Protein AF-A0A2X2ZCL5-F1 (afdb_monomer_lite)

Sequence (57 aa):
MAAKNLLIIVSGAGKAQALKNVLQGPVTEDVPASVLQLHPSLMVIADKAAAAELALG

pLDDT: mean 95.84, std 5.81, range [61.66, 98.25]

Radius of gyration: 11.15 Å; chains: 1; bounding box: 29×22×24 Å

Organism: Escherichia coli (NCBI:txid562)

Structure (mmCIF, N/CA/C/O backbone):
data_AF-A0A2X2ZCL5-F1
#
_entry.id   AF-A0A2X2ZCL5-F1
#
loop_
_atom_site.group_PDB
_atom_site.id
_atom_site.type_symbol
_atom_site.label_atom_id
_atom_site.label_alt_id
_atom_site.label_comp_id
_atom_site.label_asym_id
_atom_site.label_entity_id
_atom_site.label_seq_id
_atom_site.pdbx_PDB_ins_code
_atom_site.Cartn_x
_atom_site.Cartn_y
_atom_site.Cartn_z
_atom_site.occupancy
_atom_site.B_iso_or_equiv
_atom_site.auth_seq_id
_atom_site.auth_comp_id
_atom_site.auth_asym_id
_atom_site.auth_atom_id
_atom_site.pdbx_PDB_model_num
ATOM 1 N N . MET A 1 1 ? -14.393 0.199 2.335 1.00 78.00 1 MET A N 1
ATOM 2 C CA . MET A 1 1 ? -14.340 -0.103 3.784 1.00 78.00 1 MET A CA 1
ATOM 3 C C . MET A 1 1 ? -15.300 -1.197 4.246 1.00 78.00 1 MET A C 1
ATOM 5 O O . MET A 1 1 ? -14.938 -1.904 5.163 1.00 78.00 1 MET A O 1
ATOM 9 N N . ALA A 1 2 ? -16.492 -1.375 3.660 1.00 91.50 2 ALA A N 1
ATOM 10 C CA . ALA A 1 2 ? -17.437 -2.409 4.122 1.00 91.50 2 ALA A CA 1
ATOM 11 C C . ALA A 1 2 ? -17.046 -3.865 3.770 1.00 91.50 2 ALA A C 1
ATOM 13 O O . ALA A 1 2 ? -17.642 -4.809 4.287 1.00 91.50 2 ALA A O 1
ATOM 14 N N . ALA A 1 3 ? -16.075 -4.061 2.871 1.00 95.88 3 ALA A N 1
ATOM 15 C CA . ALA A 1 3 ? -15.548 -5.385 2.559 1.00 95.88 3 ALA A CA 1
ATOM 16 C C . ALA A 1 3 ? -14.765 -5.939 3.757 1.00 95.88 3 ALA A C 1
ATOM 18 O O . ALA A 1 3 ? -14.135 -5.184 4.477 1.00 95.88 3 ALA A O 1
ATOM 19 N N . LYS A 1 4 ? -14.768 -7.259 3.963 1.00 96.56 4 LYS A N 1
ATOM 20 C CA . LYS A 1 4 ? -13.988 -7.866 5.057 1.00 96.56 4 LYS A CA 1
ATOM 21 C C . LYS A 1 4 ? -12.489 -7.898 4.758 1.00 96.56 4 LYS A C 1
ATOM 23 O O . LYS A 1 4 ? -11.687 -7.743 5.666 1.00 96.56 4 LYS A O 1
ATOM 28 N N . ASN A 1 5 ? -12.127 -8.098 3.490 1.00 97.62 5 ASN A N 1
ATOM 29 C CA . ASN A 1 5 ? -10.751 -8.202 3.014 1.00 97.62 5 ASN A CA 1
ATOM 30 C C . ASN A 1 5 ? -10.621 -7.462 1.682 1.00 97.62 5 ASN A C 1
ATOM 32 O O . ASN A 1 5 ? -11.528 -7.541 0.848 1.00 97.62 5 ASN A O 1
ATOM 36 N N . LEU A 1 6 ? -9.496 -6.783 1.477 1.00 97.56 6 LEU A N 1
ATOM 37 C CA . LEU A 1 6 ? -9.166 -6.099 0.231 1.00 97.56 6 LEU A CA 1
ATOM 38 C C . LEU A 1 6 ? -7.909 -6.706 -0.388 1.00 97.56 6 LEU A C 1
ATOM 40 O O . LEU A 1 6 ? -6.912 -6.900 0.303 1.00 97.56 6 LEU A O 1
ATOM 44 N N . LEU A 1 7 ? -7.960 -6.962 -1.695 1.00 97.12 7 LEU A N 1
ATOM 45 C CA . LEU A 1 7 ? -6.812 -7.359 -2.503 1.00 97.12 7 LEU A CA 1
ATOM 46 C C . LEU A 1 7 ? -6.612 -6.329 -3.614 1.00 97.12 7 LEU A C 1
ATOM 48 O O . LEU A 1 7 ? -7.525 -6.088 -4.403 1.00 97.12 7 LEU A O 1
ATOM 52 N N . ILE A 1 8 ? -5.417 -5.751 -3.688 1.00 96.12 8 ILE A N 1
ATOM 53 C CA . ILE A 1 8 ? -4.998 -4.862 -4.773 1.00 96.12 8 ILE A CA 1
ATOM 54 C C . ILE A 1 8 ? -3.864 -5.542 -5.533 1.00 96.12 8 ILE A C 1
ATOM 56 O O . ILE A 1 8 ? -2.908 -6.015 -4.923 1.00 96.12 8 ILE A O 1
ATOM 60 N N . ILE A 1 9 ? -3.957 -5.565 -6.861 1.00 97.81 9 ILE A N 1
ATOM 61 C CA . ILE A 1 9 ? -2.893 -6.056 -7.738 1.00 97.81 9 ILE A CA 1
ATOM 62 C C . ILE A 1 9 ? -2.396 -4.886 -8.580 1.00 97.81 9 ILE A C 1
ATOM 64 O O . ILE A 1 9 ? -3.192 -4.213 -9.236 1.00 97.81 9 ILE A O 1
ATOM 68 N N . VAL A 1 10 ? -1.088 -4.637 -8.563 1.00 97.88 10 VAL A N 1
ATOM 69 C CA . VAL A 1 10 ? -0.459 -3.539 -9.307 1.00 97.88 10 VAL A CA 1
ATOM 70 C C . VAL A 1 10 ? 0.730 -4.064 -10.100 1.00 97.88 10 VAL A C 1
ATOM 72 O O . VAL A 1 10 ? 1.572 -4.788 -9.579 1.00 97.88 10 VAL A O 1
ATOM 75 N N . SER A 1 11 ? 0.813 -3.694 -11.374 1.00 98.06 11 SER A N 1
ATOM 76 C CA . SER A 1 11 ? 1.892 -4.130 -12.257 1.00 98.06 11 SER A CA 1
ATOM 77 C C . SER A 1 11 ? 2.355 -2.993 -13.161 1.00 98.06 11 SER A C 1
ATOM 79 O O . SER A 1 11 ? 1.549 -2.169 -13.606 1.00 98.06 11 SER A O 1
ATOM 81 N N . GLY A 1 12 ? 3.661 -2.965 -13.423 1.00 98.25 12 GLY A N 1
ATOM 82 C CA . GLY A 1 12 ? 4.316 -2.034 -14.333 1.00 98.25 12 GLY A CA 1
ATOM 83 C C . GLY A 1 12 ? 4.876 -0.774 -13.666 1.00 98.25 12 GLY A C 1
ATOM 84 O O . GLY A 1 12 ? 4.285 -0.188 -12.759 1.00 98.25 12 GLY A O 1
ATOM 85 N N . ALA A 1 13 ? 6.011 -0.305 -14.194 1.00 98.12 13 ALA A N 1
ATOM 86 C CA . ALA A 1 13 ? 6.747 0.855 -13.677 1.00 98.12 13 ALA A CA 1
ATOM 87 C C . ALA A 1 13 ? 5.926 2.155 -13.674 1.00 98.12 13 ALA A C 1
ATOM 89 O O . ALA A 1 13 ? 6.048 2.961 -12.760 1.00 98.12 13 ALA A O 1
ATOM 90 N N . GLY A 1 14 ? 5.022 2.340 -14.645 1.00 98.19 14 GLY A N 1
ATOM 91 C CA . GLY A 1 14 ? 4.160 3.528 -14.721 1.00 98.19 14 GLY A CA 1
ATOM 92 C C . GLY A 1 14 ? 3.178 3.680 -13.550 1.00 98.19 14 GLY A C 1
ATOM 93 O O . GLY A 1 14 ? 2.462 4.677 -13.476 1.00 98.19 14 GLY A O 1
ATOM 94 N N . LYS A 1 15 ? 3.109 2.694 -12.647 1.00 98.06 15 LYS A N 1
ATOM 95 C CA . LYS A 1 15 ? 2.295 2.729 -11.429 1.00 98.06 15 LYS A CA 1
ATOM 96 C C . LYS A 1 15 ? 3.116 2.909 -10.153 1.00 98.06 15 LYS A C 1
ATOM 98 O O . LYS A 1 15 ? 2.503 3.008 -9.096 1.00 98.06 15 LYS A O 1
ATOM 103 N N . ALA A 1 16 ? 4.445 2.993 -10.228 1.00 98.06 16 ALA A N 1
ATOM 104 C CA . ALA A 1 16 ? 5.303 3.005 -9.046 1.00 98.06 16 ALA A CA 1
ATOM 105 C C . ALA A 1 16 ? 5.040 4.201 -8.120 1.00 98.06 16 ALA A C 1
ATOM 107 O O . ALA A 1 16 ? 4.676 4.012 -6.957 1.00 98.06 16 ALA A O 1
ATOM 108 N N . GLN A 1 17 ? 5.070 5.419 -8.662 1.00 98.06 17 GLN A N 1
ATOM 109 C CA . GLN A 1 17 ? 4.737 6.625 -7.901 1.00 98.06 17 GLN A CA 1
ATOM 110 C C . GLN A 1 17 ? 3.301 6.615 -7.362 1.00 98.06 17 GLN A C 1
ATOM 112 O O . GLN A 1 17 ? 3.049 7.041 -6.235 1.00 98.06 17 GLN A O 1
ATOM 117 N N . ALA A 1 18 ? 2.344 6.099 -8.139 1.00 97.62 18 ALA A N 1
ATOM 118 C CA . 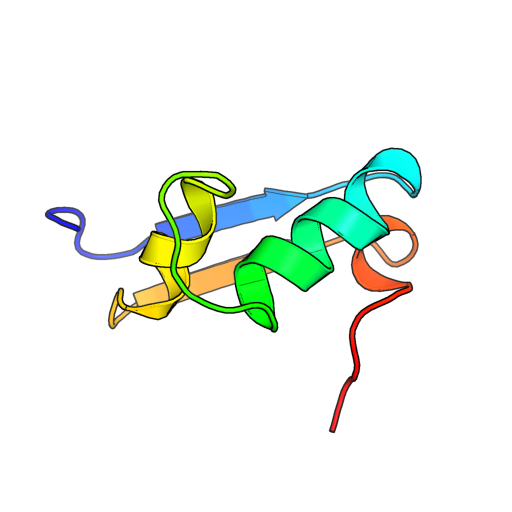ALA A 1 18 ? 0.956 5.996 -7.696 1.00 97.62 18 ALA A CA 1
ATOM 119 C C . ALA A 1 18 ? 0.819 5.023 -6.516 1.00 97.62 18 ALA A C 1
ATOM 121 O O . ALA A 1 18 ? 0.165 5.348 -5.528 1.00 97.62 18 ALA A O 1
ATOM 122 N N . LEU A 1 19 ? 1.472 3.859 -6.587 1.00 97.62 19 LEU A N 1
ATOM 123 C CA . LEU A 1 19 ? 1.481 2.871 -5.512 1.00 97.62 19 LEU A CA 1
ATOM 124 C C . LEU A 1 19 ? 2.131 3.433 -4.243 1.00 97.62 19 LEU A C 1
ATOM 126 O O . LEU A 1 19 ? 1.590 3.263 -3.151 1.00 97.62 19 LEU A O 1
ATOM 130 N N . LYS A 1 20 ? 3.238 4.167 -4.386 1.00 97.56 20 LYS A N 1
ATOM 131 C CA . LYS A 1 20 ? 3.881 4.876 -3.276 1.00 97.56 20 LYS A CA 1
ATOM 132 C C . LYS A 1 20 ? 2.948 5.888 -2.624 1.00 97.56 20 LYS A C 1
ATOM 134 O O . LYS A 1 20 ? 2.799 5.870 -1.407 1.00 97.56 20 LYS A O 1
ATOM 139 N N . ASN A 1 21 ? 2.277 6.726 -3.410 1.00 97.88 21 ASN A N 1
ATOM 140 C CA . ASN A 1 21 ? 1.340 7.717 -2.877 1.00 97.88 21 ASN A CA 1
ATOM 141 C C . ASN A 1 21 ? 0.170 7.049 -2.142 1.00 97.88 21 ASN A C 1
ATOM 143 O O . ASN A 1 21 ? -0.260 7.532 -1.100 1.00 97.88 21 ASN A O 1
ATOM 147 N N . VAL A 1 22 ? -0.312 5.916 -2.658 1.00 97.62 22 VAL A N 1
ATOM 148 C CA . VAL A 1 22 ? -1.406 5.150 -2.051 1.00 97.62 22 VAL A CA 1
ATOM 149 C C . VAL A 1 22 ? -1.013 4.504 -0.728 1.00 97.62 22 VAL A C 1
ATOM 151 O O . VAL A 1 22 ? -1.858 4.460 0.157 1.00 97.62 22 VAL A O 1
ATOM 154 N N . LEU A 1 23 ? 0.217 4.005 -0.572 1.00 96.25 23 LEU A N 1
ATOM 155 C CA . LEU A 1 23 ? 0.625 3.240 0.618 1.00 96.25 23 LEU A CA 1
ATOM 156 C C . LEU A 1 23 ? 1.450 4.030 1.640 1.00 96.25 23 LEU A C 1
ATOM 158 O O . LEU A 1 23 ? 1.482 3.650 2.804 1.00 96.25 23 LEU A O 1
ATOM 162 N N . GLN A 1 24 ? 2.151 5.078 1.206 1.00 95.94 24 GLN A N 1
ATOM 163 C CA . GLN A 1 24 ? 3.124 5.825 2.016 1.00 95.94 24 GLN A CA 1
ATOM 164 C C . GLN A 1 24 ? 2.861 7.339 2.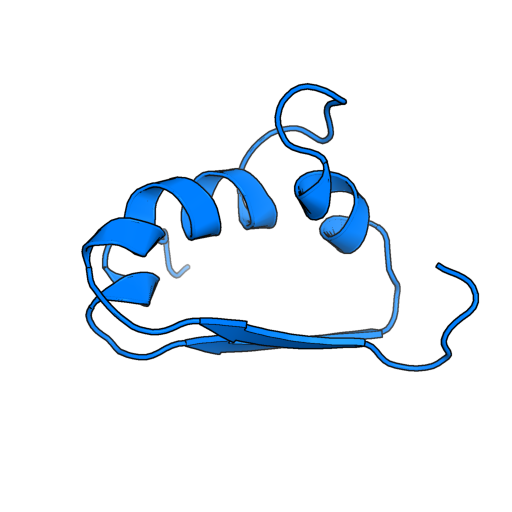021 1.00 95.94 24 GLN A C 1
ATOM 166 O O . GLN A 1 24 ? 3.543 8.078 2.728 1.00 95.94 24 GLN A O 1
ATOM 171 N N . GLY A 1 25 ? 1.902 7.811 1.219 1.00 96.06 25 GLY A N 1
ATOM 172 C CA . GLY A 1 25 ? 1.453 9.201 1.208 1.00 96.06 25 GLY A CA 1
ATOM 173 C C . GLY A 1 25 ? 0.321 9.469 2.210 1.00 96.06 25 GLY A C 1
ATOM 174 O O . GLY A 1 25 ? -0.239 8.530 2.780 1.00 96.06 25 GLY A O 1
ATOM 175 N N . PRO A 1 26 ? -0.041 10.748 2.423 1.00 97.69 26 PRO A N 1
ATOM 176 C CA . PRO A 1 26 ? -1.179 11.114 3.262 1.00 97.69 26 PRO A CA 1
ATOM 177 C C . PRO A 1 26 ? -2.505 10.612 2.672 1.00 97.69 26 PRO A C 1
ATOM 179 O O . PRO A 1 26 ? -2.649 10.488 1.455 1.00 97.69 26 PRO A O 1
ATOM 182 N N . VAL A 1 27 ? -3.496 10.380 3.538 1.00 97.81 27 VAL A N 1
ATOM 183 C CA . VAL A 1 27 ? -4.862 10.053 3.111 1.00 97.81 27 VAL A CA 1
ATOM 184 C C . VAL A 1 27 ? -5.576 11.326 2.660 1.00 97.81 27 VAL A C 1
ATOM 186 O O . VAL A 1 27 ? -5.862 12.194 3.485 1.00 97.81 27 VAL A O 1
ATOM 189 N N . THR A 1 28 ? -5.846 11.450 1.360 1.00 97.88 28 THR A N 1
ATOM 190 C CA . THR A 1 28 ? -6.452 12.645 0.745 1.00 97.88 28 THR A CA 1
ATOM 191 C C . THR A 1 28 ? -7.422 12.285 -0.382 1.00 97.88 28 THR A C 1
ATOM 193 O O . THR A 1 28 ? -7.356 11.197 -0.957 1.00 97.88 28 THR A O 1
ATOM 196 N N . GLU A 1 29 ? -8.313 13.219 -0.733 1.00 97.06 29 GLU A N 1
ATOM 197 C CA . GLU A 1 29 ? -9.239 13.065 -1.866 1.00 97.06 29 GLU A CA 1
ATOM 198 C C . GLU A 1 29 ? -8.530 13.125 -3.231 1.00 97.06 29 GLU A C 1
ATOM 200 O O . GLU A 1 29 ? -8.978 12.477 -4.175 1.00 97.06 29 GLU A O 1
ATOM 205 N N . ASP A 1 30 ? -7.382 13.808 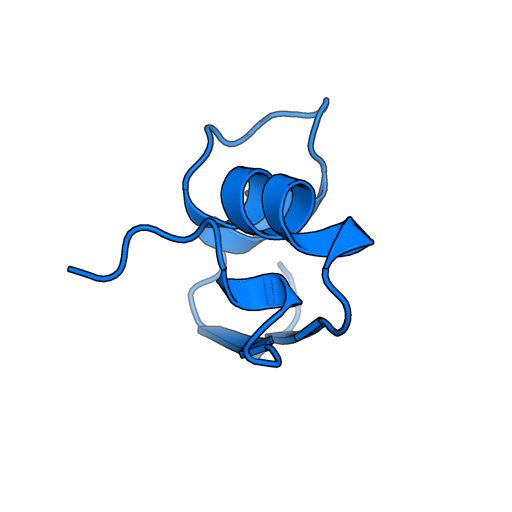-3.322 1.00 97.88 30 ASP A N 1
ATOM 206 C CA . ASP A 1 30 ? -6.551 13.851 -4.538 1.00 97.88 30 ASP A CA 1
ATOM 207 C C . ASP A 1 30 ? -5.953 12.478 -4.892 1.00 97.88 30 ASP A C 1
ATOM 209 O O . ASP A 1 30 ? -5.644 12.197 -6.053 1.00 97.88 30 ASP A O 1
ATOM 213 N N . VAL A 1 31 ? -5.802 11.596 -3.896 1.00 97.69 31 VAL A N 1
ATOM 214 C CA . VAL A 1 31 ? -5.364 10.206 -4.070 1.00 97.69 31 VAL A CA 1
ATOM 215 C C . VAL A 1 31 ? -6.426 9.283 -3.468 1.00 97.69 31 VAL A C 1
ATOM 217 O O . VAL A 1 31 ? -6.222 8.756 -2.376 1.00 97.69 31 VAL A O 1
ATOM 220 N N . PRO A 1 32 ? -7.550 9.004 -4.154 1.00 96.69 32 PRO A N 1
ATOM 221 C CA . PRO A 1 32 ? -8.684 8.295 -3.552 1.00 96.69 32 PRO A CA 1
ATOM 222 C C . PRO A 1 32 ? -8.334 6.930 -2.947 1.00 96.69 32 PRO A C 1
ATOM 224 O O . PRO A 1 32 ? -8.880 6.532 -1.922 1.00 96.69 32 PRO A O 1
ATOM 227 N N . ALA A 1 33 ? -7.389 6.208 -3.556 1.00 96.88 33 ALA A N 1
ATOM 228 C CA . ALA A 1 33 ? -6.946 4.906 -3.065 1.00 96.88 33 ALA A CA 1
ATOM 229 C C . ALA A 1 33 ? -6.112 4.985 -1.767 1.00 96.88 33 ALA A C 1
ATOM 231 O O . ALA A 1 33 ? -5.935 3.960 -1.113 1.00 96.88 33 ALA A O 1
ATOM 232 N N . SER A 1 34 ? -5.665 6.171 -1.337 1.00 97.88 34 SER A N 1
ATOM 233 C CA . SER A 1 34 ? -4.977 6.360 -0.049 1.00 97.88 34 SER A CA 1
ATOM 234 C C . SER A 1 34 ? -5.860 5.986 1.149 1.00 97.88 34 SER A C 1
ATOM 236 O O . SER A 1 34 ? -5.361 5.475 2.147 1.00 97.88 34 SER A O 1
ATOM 238 N N . VAL A 1 35 ? -7.191 6.102 1.030 1.00 97.31 35 VAL A N 1
ATOM 239 C CA . VAL A 1 35 ? -8.139 5.680 2.080 1.00 97.31 35 VAL A CA 1
ATOM 240 C C . VAL A 1 35 ? -8.041 4.187 2.413 1.00 97.31 35 VAL A C 1
ATOM 242 O O . VAL A 1 35 ? -8.427 3.763 3.501 1.00 97.31 35 VAL A O 1
ATOM 245 N N . LEU A 1 36 ? -7.512 3.369 1.496 1.00 96.81 36 LEU A N 1
ATOM 246 C CA . LEU A 1 36 ? -7.372 1.926 1.692 1.00 96.81 36 LEU A CA 1
ATOM 247 C C . LEU A 1 36 ? -6.351 1.594 2.791 1.00 96.81 36 LEU A C 1
ATOM 249 O O . LEU A 1 36 ? -6.474 0.533 3.399 1.00 96.81 36 LEU A O 1
ATOM 253 N N . GLN A 1 37 ? -5.432 2.515 3.117 1.00 95.62 37 GLN A N 1
ATOM 254 C CA . GLN A 1 37 ? -4.520 2.405 4.266 1.00 95.62 37 GLN A CA 1
ATOM 255 C C . GLN A 1 37 ? -5.265 2.238 5.600 1.00 95.62 37 GLN A C 1
ATOM 257 O O . GLN A 1 37 ? -4.743 1.637 6.532 1.00 95.62 37 GLN A O 1
ATOM 262 N N . LEU A 1 38 ? -6.493 2.762 5.698 1.00 96.38 38 LEU A N 1
ATOM 263 C CA . LEU A 1 38 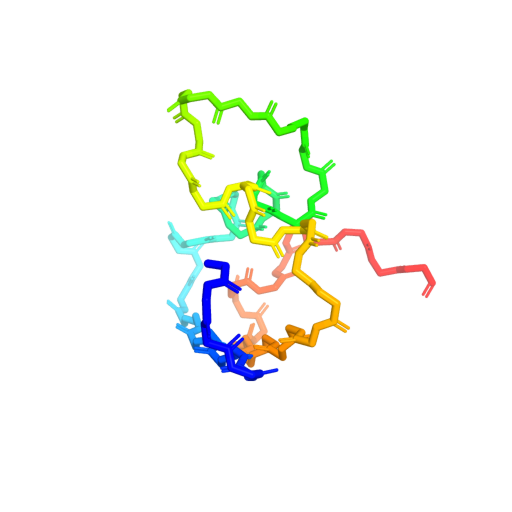? -7.305 2.705 6.916 1.00 96.38 38 LEU A CA 1
ATOM 264 C C . LEU A 1 38 ? -8.053 1.375 7.067 1.00 96.38 38 LEU A C 1
ATOM 266 O O . LEU A 1 38 ? -8.688 1.131 8.094 1.00 96.38 38 LEU A O 1
ATOM 270 N N . HIS A 1 39 ? -8.035 0.521 6.041 1.00 97.00 39 HIS A N 1
ATOM 271 C CA . HIS A 1 39 ? -8.734 -0.750 6.082 1.00 97.00 39 HIS A CA 1
ATOM 272 C C . HIS A 1 39 ? -7.961 -1.776 6.923 1.00 97.00 39 HIS A C 1
ATOM 274 O O . HIS A 1 39 ? -6.795 -2.034 6.634 1.00 97.00 39 HIS A O 1
ATOM 280 N N . PRO A 1 40 ? -8.601 -2.443 7.903 1.00 96.56 40 PRO A N 1
ATOM 281 C CA . PRO A 1 40 ? -7.902 -3.358 8.809 1.00 96.56 40 PRO A CA 1
ATOM 282 C C . PRO A 1 40 ? -7.353 -4.622 8.126 1.00 96.56 40 PRO A C 1
ATOM 284 O O . PRO A 1 40 ? -6.513 -5.307 8.697 1.00 96.56 40 PRO A O 1
ATOM 287 N N . SER A 1 41 ? -7.830 -4.955 6.922 1.00 97.62 41 SER A N 1
ATOM 288 C CA . SER A 1 41 ? -7.381 -6.122 6.150 1.00 97.62 41 SER A CA 1
ATOM 289 C C . SER A 1 41 ? -7.129 -5.753 4.687 1.00 97.62 41 SER A C 1
ATOM 291 O O . SER A 1 41 ? -8.040 -5.783 3.852 1.00 97.62 41 SER A O 1
ATOM 293 N N . LEU A 1 42 ? -5.902 -5.338 4.381 1.00 97.00 42 LEU A N 1
ATOM 294 C CA . LEU A 1 42 ? -5.461 -4.968 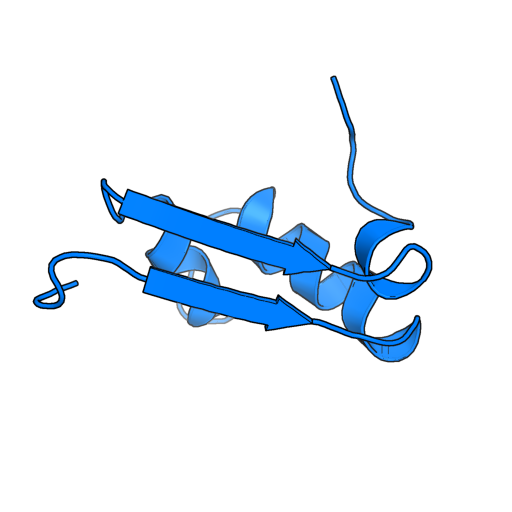3.038 1.00 97.00 42 LEU A CA 1
ATOM 295 C C . LEU A 1 42 ? -4.251 -5.816 2.634 1.00 97.00 42 LEU A C 1
ATOM 297 O O . LEU A 1 42 ? -3.223 -5.806 3.305 1.00 97.00 42 LEU A O 1
ATOM 301 N N . MET A 1 43 ? -4.369 -6.511 1.506 1.00 97.31 43 MET A N 1
ATOM 302 C CA . MET A 1 43 ? -3.276 -7.212 0.843 1.00 97.31 43 MET A CA 1
ATOM 303 C C . MET A 1 43 ? -2.969 -6.539 -0.492 1.00 97.31 43 MET A C 1
ATOM 305 O O . MET A 1 43 ? -3.869 -6.278 -1.292 1.00 97.31 43 MET A O 1
ATOM 309 N N . VAL A 1 44 ? -1.687 -6.290 -0.749 1.00 96.94 44 VAL A N 1
ATOM 310 C CA . VAL A 1 44 ? -1.213 -5.708 -2.006 1.00 96.94 44 VAL A CA 1
ATOM 311 C C . VAL A 1 44 ? -0.214 -6.657 -2.643 1.00 96.94 44 VAL A C 1
ATOM 313 O O . VAL A 1 44 ? 0.779 -7.032 -2.025 1.00 96.94 44 VAL A O 1
ATOM 316 N N . ILE A 1 45 ? -0.477 -7.034 -3.889 1.00 97.94 45 ILE A N 1
ATOM 317 C CA . ILE A 1 45 ? 0.439 -7.803 -4.724 1.00 97.94 45 ILE A CA 1
ATOM 318 C C . ILE A 1 45 ? 0.960 -6.856 -5.796 1.00 97.94 45 ILE A C 1
ATOM 320 O O . ILE A 1 45 ? 0.195 -6.363 -6.624 1.00 97.94 45 ILE A O 1
ATOM 324 N N . ALA A 1 46 ? 2.263 -6.597 -5.776 1.00 97.69 46 ALA A N 1
ATOM 325 C CA . ALA A 1 46 ? 2.919 -5.750 -6.756 1.00 97.69 46 ALA A CA 1
ATOM 326 C C . ALA A 1 46 ? 4.067 -6.497 -7.432 1.00 97.69 46 ALA A C 1
ATOM 328 O O . ALA A 1 46 ? 4.784 -7.264 -6.785 1.00 97.69 46 ALA A O 1
ATOM 329 N N . ASP A 1 47 ? 4.257 -6.268 -8.731 1.00 98.06 47 ASP A N 1
ATOM 330 C CA . ASP A 1 47 ? 5.505 -6.667 -9.376 1.00 98.06 47 ASP A CA 1
ATOM 331 C C . ASP A 1 47 ? 6.667 -5.748 -8.954 1.00 98.06 47 ASP A C 1
ATOM 333 O O . ASP A 1 47 ? 6.485 -4.691 -8.343 1.00 98.06 47 ASP A O 1
ATOM 337 N N . LYS A 1 48 ? 7.896 -6.156 -9.285 1.00 97.50 48 LYS A N 1
ATOM 338 C CA . LYS A 1 48 ? 9.101 -5.396 -8.918 1.00 97.50 48 LYS A CA 1
ATOM 339 C C . LYS A 1 48 ? 9.108 -3.980 -9.497 1.00 97.50 48 LYS A C 1
ATOM 341 O O . LYS A 1 48 ? 9.631 -3.074 -8.861 1.00 97.50 48 LYS A O 1
ATOM 346 N N . ALA A 1 49 ? 8.556 -3.794 -10.696 1.00 98.12 49 ALA A N 1
ATOM 347 C CA . ALA A 1 49 ? 8.566 -2.507 -11.380 1.00 98.12 49 ALA A CA 1
ATOM 348 C C . ALA A 1 49 ? 7.600 -1.514 -10.718 1.00 98.12 49 ALA A C 1
ATOM 350 O O . ALA A 1 49 ? 7.956 -0.359 -10.516 1.00 98.12 49 ALA A O 1
ATOM 351 N N . ALA A 1 50 ? 6.409 -1.966 -10.326 1.00 98.19 50 ALA A N 1
ATOM 352 C CA . ALA A 1 50 ? 5.439 -1.179 -9.575 1.00 98.19 50 ALA A CA 1
ATOM 353 C C . ALA A 1 50 ? 5.896 -0.914 -8.133 1.00 98.19 50 ALA A C 1
ATOM 355 O O . ALA A 1 50 ? 5.576 0.125 -7.571 1.00 98.19 50 ALA A O 1
ATOM 356 N N . ALA A 1 51 ? 6.661 -1.819 -7.522 1.00 97.12 51 ALA A N 1
ATOM 357 C CA . ALA A 1 51 ? 7.189 -1.628 -6.170 1.00 97.12 51 ALA A CA 1
ATOM 358 C C . ALA A 1 51 ? 8.473 -0.775 -6.110 1.00 97.12 51 ALA A C 1
ATOM 360 O O . ALA A 1 51 ? 8.952 -0.489 -5.016 1.00 97.12 51 ALA A O 1
ATOM 361 N N . ALA A 1 52 ? 9.033 -0.364 -7.254 1.00 97.50 52 ALA A N 1
ATOM 362 C CA . ALA A 1 52 ? 10.382 0.202 -7.350 1.00 97.50 52 ALA A CA 1
ATOM 363 C C . ALA A 1 52 ? 10.614 1.489 -6.535 1.00 97.50 52 ALA A C 1
ATOM 365 O O . ALA A 1 52 ? 11.751 1.794 -6.188 1.00 97.50 52 ALA A O 1
ATOM 366 N N . GLU A 1 53 ? 9.556 2.242 -6.227 1.00 96.94 53 GLU A N 1
ATOM 367 C CA . GLU A 1 53 ? 9.644 3.506 -5.483 1.00 96.94 53 GLU A CA 1
ATOM 368 C C . GLU A 1 53 ? 9.230 3.397 -4.005 1.00 96.94 53 GLU A C 1
ATOM 370 O O . GLU A 1 53 ? 9.288 4.397 -3.276 1.00 96.94 53 GLU A O 1
ATOM 375 N N . LEU A 1 54 ? 8.801 2.210 -3.559 1.00 95.94 54 LEU A N 1
ATOM 376 C CA . LEU A 1 54 ? 8.405 1.972 -2.173 1.00 95.94 54 LEU A CA 1
ATOM 377 C C . LEU A 1 54 ? 9.631 1.951 -1.261 1.00 95.94 54 LEU A C 1
ATOM 379 O O . LEU A 1 54 ? 10.609 1.253 -1.524 1.00 95.94 54 LEU A O 1
ATOM 383 N N . ALA A 1 55 ? 9.549 2.665 -0.141 1.00 91.00 55 ALA A N 1
ATOM 384 C CA . ALA A 1 55 ? 10.498 2.479 0.949 1.00 91.00 55 ALA A CA 1
ATOM 385 C C . ALA A 1 55 ? 10.136 1.191 1.704 1.00 91.00 55 ALA A C 1
ATOM 387 O O . ALA A 1 55 ? 9.140 1.161 2.425 1.00 91.00 55 ALA A O 1
ATOM 388 N N . LEU A 1 56 ? 10.906 0.124 1.502 1.00 79.81 56 LEU A N 1
ATOM 389 C CA . LEU A 1 56 ? 10.802 -1.098 2.297 1.00 79.81 56 LEU A CA 1
ATOM 390 C C . LEU A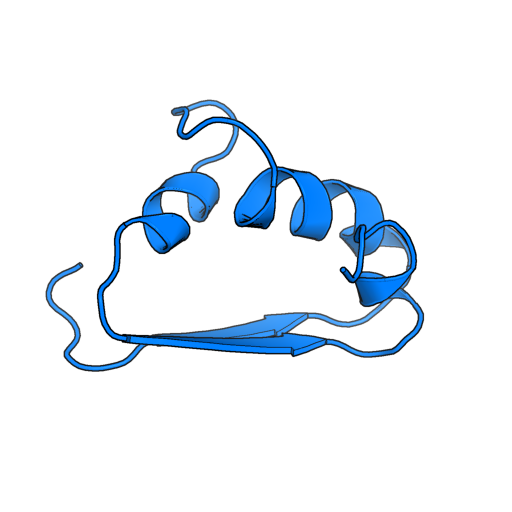 1 56 ? 11.714 -0.931 3.520 1.00 79.81 56 LEU A C 1
ATOM 392 O O . LEU A 1 56 ? 12.911 -0.692 3.353 1.00 79.81 56 LEU A O 1
ATOM 396 N N . GLY A 1 57 ? 11.114 -0.953 4.713 1.00 61.66 57 GLY A N 1
ATOM 397 C CA . GLY A 1 57 ? 11.831 -0.935 5.992 1.00 61.66 57 GLY A CA 1
ATOM 398 C C . GLY A 1 57 ? 12.454 -2.279 6.334 1.00 61.66 57 GLY A C 1
ATOM 399 O O . GLY A 1 57 ? 11.993 -3.301 5.776 1.00 61.66 57 GLY A O 1
#

InterPro domains:
  IPR004547 Glucosamine-6-phosphate isomerase [PTHR11280] (1-55)
  IPR037171 NagB/RpiA transferase-like [SSF100950] (1-55)

Secondary structure (DSSP, 8-state):
--SS-EEEEE-SGGGHHHHHHHHHS--BTTBGGGGGGG-SSEEEEE-TTTTTT----

Foldseek 3Di:
DPDLAEEAEEEALVQQVLVCCLAPNDPDPVNPSVCVNVRPHYHYHYDCNNPVNDDDD